Protein AF-A0A8T7ENE7-F1 (afdb_monomer_lite)

pLDDT: mean 75.66, std 19.99, range [40.12, 98.0]

Structure (mmCIF, N/CA/C/O backbone):
data_AF-A0A8T7ENE7-F1
#
_entry.id   AF-A0A8T7ENE7-F1
#
loop_
_atom_site.group_PDB
_atom_site.id
_atom_site.type_symbol
_atom_site.label_atom_id
_atom_site.label_alt_id
_atom_site.label_comp_id
_atom_site.label_asym_id
_atom_site.label_entity_id
_atom_site.label_seq_id
_atom_site.pdbx_PDB_ins_code
_atom_site.Cartn_x
_atom_site.Cartn_y
_atom_site.Cartn_z
_atom_site.occupancy
_atom_site.B_iso_or_equiv
_atom_site.auth_seq_id
_atom_site.auth_comp_id
_atom_site.auth_asym_id
_atom_site.auth_atom_id
_atom_site.pdbx_PDB_model_num
ATOM 1 N N . MET A 1 1 ? 15.906 22.218 -24.694 1.00 40.12 1 MET A N 1
ATOM 2 C CA . MET A 1 1 ? 15.586 20.952 -25.381 1.00 40.12 1 MET A CA 1
ATOM 3 C C . MET A 1 1 ? 15.341 19.924 -24.294 1.00 40.12 1 MET A C 1
ATOM 5 O O . MET A 1 1 ? 16.255 19.689 -23.520 1.00 40.12 1 MET A O 1
ATOM 9 N N . HIS A 1 2 ? 14.113 19.423 -24.153 1.00 49.19 2 HIS A N 1
ATOM 10 C CA . HIS A 1 2 ? 13.831 18.282 -23.280 1.00 49.19 2 HIS A CA 1
ATOM 11 C C . HIS A 1 2 ? 14.039 17.025 -24.126 1.00 49.19 2 HIS A C 1
ATOM 13 O O . HIS A 1 2 ? 13.285 16.803 -25.072 1.00 49.19 2 HIS A O 1
ATOM 19 N N . GLU A 1 3 ? 15.092 16.264 -23.839 1.00 55.19 3 GLU A N 1
ATOM 20 C CA . GLU A 1 3 ? 15.252 14.906 -24.365 1.00 55.19 3 GLU A CA 1
ATOM 21 C C . GLU A 1 3 ? 14.045 14.065 -23.911 1.00 55.19 3 GLU A C 1
ATOM 23 O O . GLU A 1 3 ? 13.644 14.166 -22.744 1.00 55.19 3 GLU A O 1
ATOM 28 N N . PRO A 1 4 ? 13.420 13.270 -24.795 1.00 59.03 4 PRO A N 1
ATOM 29 C CA . PRO A 1 4 ? 12.368 12.357 -24.381 1.00 59.03 4 PRO A CA 1
ATOM 30 C C . PRO A 1 4 ? 12.971 11.331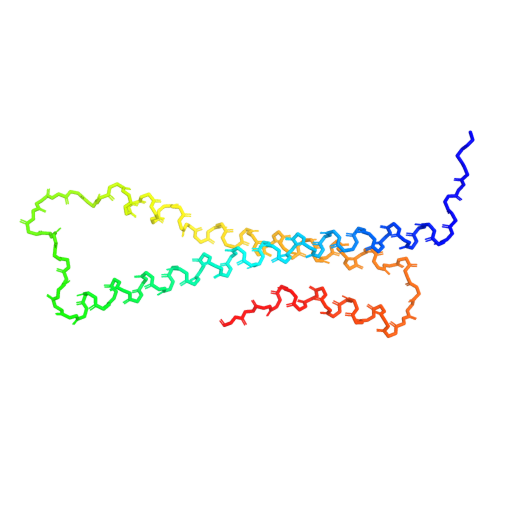 -23.417 1.00 59.03 4 PRO A C 1
ATOM 32 O O . PRO A 1 4 ? 13.877 10.595 -23.797 1.00 59.03 4 PRO A O 1
ATOM 35 N N . ALA A 1 5 ? 12.464 11.293 -22.178 1.00 61.97 5 ALA A N 1
ATOM 36 C CA . ALA A 1 5 ? 12.845 10.298 -21.175 1.00 61.97 5 ALA A CA 1
ATOM 37 C C . ALA A 1 5 ? 12.873 8.907 -21.822 1.00 61.97 5 ALA A C 1
ATOM 39 O O . ALA A 1 5 ? 11.873 8.484 -22.427 1.00 61.97 5 ALA A O 1
ATOM 40 N N . ASN A 1 6 ? 14.032 8.247 -21.757 1.00 75.25 6 ASN A N 1
ATOM 41 C CA . ASN A 1 6 ? 14.229 6.968 -22.425 1.00 75.25 6 ASN A CA 1
ATOM 42 C C . ASN A 1 6 ? 13.327 5.905 -21.760 1.00 75.25 6 ASN A C 1
ATOM 44 O O . ASN A 1 6 ? 12.804 6.109 -20.663 1.00 75.25 6 ASN A O 1
ATOM 48 N N . ALA A 1 7 ? 13.099 4.770 -22.424 1.00 74.81 7 ALA A N 1
ATOM 49 C CA . ALA A 1 7 ? 12.184 3.743 -21.914 1.00 74.81 7 ALA A CA 1
ATOM 50 C C . ALA A 1 7 ? 12.533 3.262 -20.488 1.00 74.81 7 ALA A C 1
ATOM 52 O O . ALA A 1 7 ? 11.626 2.992 -19.705 1.00 74.81 7 ALA A O 1
ATOM 53 N N . ASN A 1 8 ? 13.818 3.229 -20.120 1.00 83.56 8 ASN A N 1
ATOM 54 C CA . ASN A 1 8 ? 14.252 2.850 -18.776 1.00 83.56 8 ASN A CA 1
ATOM 55 C C . ASN A 1 8 ? 13.941 3.937 -17.743 1.00 83.56 8 ASN A C 1
ATOM 57 O O . ASN A 1 8 ? 13.548 3.601 -16.630 1.00 83.56 8 ASN A O 1
ATOM 61 N N . ASP A 1 9 ? 14.056 5.217 -18.104 1.00 88.88 9 ASP A N 1
ATOM 62 C CA . ASP A 1 9 ? 13.716 6.328 -17.206 1.00 88.88 9 ASP A CA 1
ATOM 63 C C . ASP A 1 9 ? 12.227 6.284 -16.840 1.00 88.88 9 ASP A C 1
ATOM 65 O O . ASP A 1 9 ? 11.864 6.437 -15.676 1.00 88.88 9 ASP A O 1
ATOM 69 N N . ARG A 1 10 ? 11.363 5.987 -17.821 1.00 89.25 10 ARG A N 1
ATOM 70 C CA . ARG A 1 10 ? 9.913 5.844 -17.605 1.00 89.25 10 ARG A CA 1
ATOM 71 C C . ARG A 1 10 ? 9.575 4.675 -16.685 1.00 89.25 10 ARG A C 1
ATOM 73 O O . ARG A 1 10 ? 8.722 4.816 -15.814 1.00 89.25 10 ARG A O 1
ATOM 80 N N . VAL A 1 11 ? 10.243 3.535 -16.868 1.00 92.94 11 VAL A N 1
ATOM 81 C CA . VAL A 1 11 ? 10.064 2.354 -16.009 1.00 92.94 11 VAL A CA 1
ATOM 82 C C . VAL A 1 11 ? 10.557 2.637 -14.590 1.00 92.94 11 VAL A C 1
ATOM 84 O O . VAL A 1 11 ? 9.869 2.303 -13.630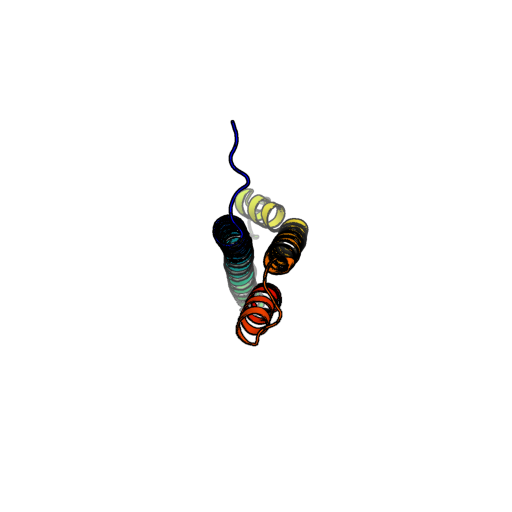 1.00 92.94 11 VAL A O 1
ATOM 87 N N . ALA A 1 12 ? 11.714 3.284 -14.440 1.00 94.31 12 ALA A N 1
ATOM 88 C CA . ALA A 1 12 ? 12.258 3.640 -13.133 1.00 94.31 12 ALA A CA 1
ATOM 89 C C . ALA A 1 12 ? 11.344 4.619 -12.380 1.00 94.31 12 ALA A C 1
ATOM 91 O O . ALA A 1 12 ? 11.085 4.437 -11.192 1.00 94.31 12 ALA A O 1
ATOM 92 N N . GLU A 1 13 ? 10.816 5.628 -13.072 1.00 95.19 13 GLU A N 1
ATOM 93 C CA . GLU A 1 13 ? 9.890 6.602 -12.496 1.00 95.19 13 GLU A CA 1
ATOM 94 C C . GLU A 1 13 ? 8.570 5.947 -12.059 1.00 95.19 13 GLU A C 1
ATOM 96 O O . GLU A 1 13 ? 8.090 6.197 -10.952 1.00 95.19 13 GLU A O 1
ATOM 101 N N . ALA A 1 14 ? 8.022 5.057 -12.890 1.00 95.19 14 ALA A N 1
ATOM 102 C CA . ALA A 1 14 ? 6.817 4.297 -12.573 1.00 95.19 14 ALA A CA 1
ATOM 103 C C . ALA A 1 14 ? 7.013 3.368 -11.367 1.00 95.19 14 ALA A C 1
ATOM 105 O O . ALA A 1 14 ? 6.190 3.361 -10.456 1.00 95.19 14 ALA A O 1
ATOM 106 N N . LEU A 1 15 ? 8.137 2.648 -11.297 1.00 96.25 15 LEU A N 1
ATOM 107 C CA . LEU A 1 15 ? 8.483 1.827 -10.131 1.00 96.25 15 LEU A CA 1
ATOM 108 C C . LEU A 1 15 ? 8.681 2.676 -8.866 1.00 96.25 15 LEU A C 1
ATOM 110 O O . LEU A 1 15 ? 8.308 2.250 -7.772 1.00 96.25 15 LEU A O 1
ATOM 114 N N . GLY A 1 16 ? 9.215 3.893 -9.008 1.00 97.06 16 GLY A N 1
ATOM 115 C CA . GLY A 1 16 ? 9.306 4.868 -7.923 1.00 97.06 16 GLY A CA 1
ATOM 116 C C . GLY A 1 16 ? 7.932 5.289 -7.395 1.00 97.06 16 GLY A C 1
ATOM 117 O O . GLY A 1 16 ? 7.704 5.261 -6.184 1.00 97.06 16 GLY A O 1
ATOM 118 N N . ARG A 1 17 ? 6.993 5.624 -8.290 1.00 97.56 17 ARG A N 1
ATOM 119 C CA . ARG A 1 17 ? 5.607 5.971 -7.923 1.00 97.56 17 ARG A CA 1
ATOM 120 C C . ARG A 1 17 ? 4.843 4.788 -7.335 1.00 97.56 17 ARG A C 1
ATOM 122 O O . ARG A 1 17 ? 4.162 4.955 -6.326 1.00 97.56 17 ARG A O 1
ATOM 129 N N . TYR A 1 18 ? 5.014 3.597 -7.905 1.00 98.00 18 TYR A N 1
ATOM 130 C CA . TYR A 1 18 ? 4.488 2.347 -7.361 1.00 98.00 18 TYR A CA 1
ATOM 131 C C . TYR A 1 18 ? 4.932 2.151 -5.905 1.00 98.00 18 TYR A C 1
ATOM 133 O O . TYR A 1 18 ? 4.095 1.992 -5.017 1.00 98.00 18 TYR A O 1
ATOM 141 N N . GLY A 1 19 ? 6.243 2.233 -5.643 1.00 95.81 19 GLY A N 1
ATOM 142 C CA . GLY A 1 19 ? 6.795 2.056 -4.300 1.00 95.81 19 GLY A CA 1
ATOM 143 C C . GLY A 1 19 ? 6.306 3.115 -3.312 1.00 95.81 19 GLY A C 1
ATOM 144 O O . GLY A 1 19 ? 5.982 2.791 -2.171 1.00 95.81 19 GLY A O 1
ATOM 145 N N . PHE A 1 20 ? 6.194 4.369 -3.756 1.00 97.31 20 PHE A N 1
ATOM 146 C CA . PHE A 1 20 ? 5.658 5.462 -2.946 1.00 97.31 20 PHE A CA 1
ATOM 147 C C . PHE A 1 20 ? 4.198 5.219 -2.536 1.00 97.31 20 PHE A C 1
ATOM 149 O O . PHE A 1 20 ? 3.873 5.274 -1.350 1.00 97.31 20 PHE A O 1
ATOM 156 N N . ASN A 1 21 ? 3.333 4.895 -3.500 1.00 96.06 21 ASN A N 1
ATOM 157 C CA . ASN A 1 21 ? 1.911 4.657 -3.255 1.00 96.06 21 ASN A CA 1
ATOM 158 C C . ASN A 1 21 ? 1.689 3.449 -2.334 1.00 96.06 21 ASN A C 1
ATOM 160 O O . ASN A 1 21 ? 0.894 3.529 -1.397 1.00 96.06 21 ASN A O 1
ATOM 164 N N . ILE A 1 22 ? 2.436 2.360 -2.546 1.00 95.44 22 ILE A N 1
ATOM 165 C CA . ILE A 1 22 ? 2.403 1.192 -1.660 1.00 95.44 22 ILE A CA 1
ATOM 166 C C . ILE A 1 22 ? 2.880 1.533 -0.249 1.00 95.44 22 ILE A C 1
ATOM 168 O O . ILE A 1 22 ? 2.243 1.127 0.720 1.00 95.44 22 ILE A O 1
ATOM 172 N N . GLY A 1 23 ? 3.972 2.289 -0.117 1.00 94.81 23 GLY A N 1
ATOM 173 C CA . GLY A 1 23 ? 4.505 2.680 1.186 1.00 94.81 23 GLY A CA 1
ATOM 174 C C . GLY A 1 23 ? 3.518 3.515 2.004 1.00 94.81 23 GLY A C 1
ATOM 175 O O . GLY A 1 23 ? 3.418 3.326 3.215 1.00 94.81 23 GLY A O 1
ATOM 176 N N . LEU A 1 24 ? 2.762 4.399 1.347 1.00 94.94 24 LEU A N 1
ATOM 177 C CA . LEU A 1 24 ? 1.694 5.168 1.988 1.00 94.94 24 LEU A 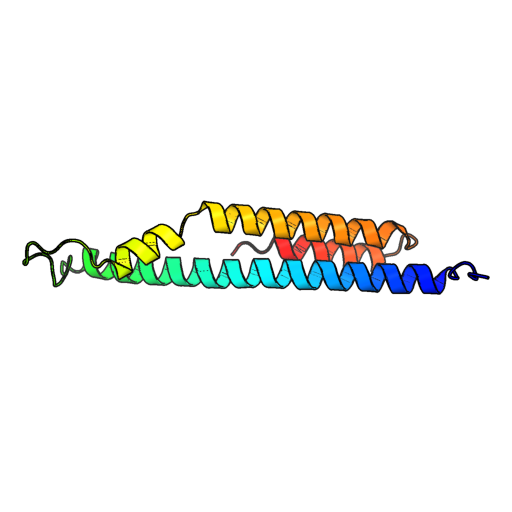CA 1
ATOM 178 C C . LEU A 1 24 ? 0.486 4.300 2.350 1.00 94.94 24 LEU A C 1
ATOM 180 O O . LEU A 1 24 ? -0.022 4.403 3.463 1.00 94.94 24 LEU A O 1
ATOM 184 N N . ALA A 1 25 ? 0.043 3.427 1.439 1.00 93.25 25 ALA A N 1
ATOM 185 C CA . ALA A 1 25 ? -1.062 2.510 1.711 1.00 93.25 25 ALA A CA 1
ATOM 186 C C . ALA A 1 25 ? -0.751 1.604 2.910 1.00 93.25 25 ALA A C 1
ATOM 188 O O . ALA A 1 25 ? -1.608 1.404 3.766 1.00 93.25 25 ALA A O 1
ATOM 189 N N . PHE A 1 26 ? 0.487 1.109 2.999 1.00 92.56 26 PHE A N 1
ATOM 190 C CA . PHE A 1 26 ? 0.948 0.291 4.115 1.00 92.56 26 PHE A CA 1
ATOM 191 C C . PHE A 1 26 ? 0.871 1.041 5.449 1.00 92.56 26 PHE A C 1
ATOM 193 O O . PHE A 1 26 ? 0.321 0.493 6.394 1.00 92.56 26 PHE A O 1
ATOM 200 N N . GLN A 1 27 ? 1.353 2.288 5.516 1.00 92.88 27 GLN A N 1
ATOM 201 C CA . GLN A 1 27 ? 1.289 3.105 6.738 1.00 92.88 27 GLN A CA 1
ATOM 202 C C . GLN A 1 27 ? -0.152 3.332 7.201 1.00 92.88 27 GLN A C 1
ATOM 204 O O . GLN A 1 27 ? -0.452 3.143 8.371 1.00 92.88 27 GLN A O 1
ATOM 209 N N . ILE A 1 28 ? -1.063 3.655 6.277 1.00 89.88 28 ILE A N 1
ATOM 210 C CA . ILE A 1 28 ? -2.480 3.855 6.612 1.00 89.88 28 ILE A CA 1
ATOM 211 C C . ILE A 1 28 ? -3.095 2.573 7.182 1.00 89.88 28 ILE A C 1
ATOM 213 O O . ILE A 1 28 ? -3.838 2.624 8.160 1.00 89.88 28 ILE A O 1
ATOM 217 N N . VAL A 1 29 ? -2.812 1.420 6.568 1.00 89.94 29 VAL A N 1
ATOM 218 C CA . VAL A 1 29 ? -3.311 0.132 7.065 1.00 89.94 29 VAL A CA 1
ATOM 219 C C . VAL A 1 29 ? -2.716 -0.193 8.437 1.00 89.94 29 VAL A C 1
ATOM 221 O O . VAL A 1 29 ? -3.459 -0.634 9.307 1.00 89.94 29 VAL A O 1
ATOM 224 N N . ASP A 1 30 ? -1.421 0.049 8.649 1.00 89.75 30 ASP A N 1
ATOM 225 C CA . ASP A 1 30 ? -0.734 -0.185 9.927 1.00 89.75 30 ASP A CA 1
ATOM 226 C C . ASP A 1 30 ? -1.316 0.690 11.053 1.00 89.75 30 ASP A C 1
ATOM 228 O O . ASP A 1 30 ? -1.734 0.164 12.081 1.00 89.75 30 ASP A O 1
ATOM 232 N N . ASP A 1 31 ? -1.505 1.991 10.804 1.00 86.81 31 ASP A N 1
ATOM 233 C CA . ASP A 1 31 ? -2.136 2.921 11.752 1.00 86.81 31 ASP A CA 1
ATOM 234 C C . ASP A 1 31 ? -3.572 2.488 12.110 1.00 86.81 31 ASP A C 1
ATOM 236 O O . ASP A 1 31 ? -4.001 2.575 13.262 1.00 86.81 31 ASP A O 1
ATOM 240 N N . ILE A 1 32 ? -4.343 1.998 11.131 1.00 85.88 32 ILE A N 1
ATOM 241 C CA . ILE A 1 32 ? -5.692 1.463 11.367 1.00 85.88 32 ILE A CA 1
ATOM 242 C C . ILE A 1 32 ? -5.641 0.203 12.239 1.00 85.88 32 ILE A C 1
ATOM 244 O O . ILE A 1 32 ? -6.489 0.034 13.121 1.00 85.88 32 ILE A O 1
ATOM 248 N N . LEU A 1 33 ? -4.687 -0.696 11.990 1.00 84.88 33 LEU A N 1
ATOM 249 C CA . LEU A 1 33 ? -4.518 -1.911 12.786 1.00 84.88 33 LEU A CA 1
ATOM 250 C C . LEU A 1 33 ? -4.162 -1.569 14.235 1.00 84.88 33 LEU A C 1
ATOM 252 O O . LEU A 1 33 ? -4.772 -2.128 15.145 1.00 84.88 33 LEU A O 1
ATOM 256 N N . ASP A 1 34 ? -3.271 -0.606 14.450 1.00 82.06 34 ASP A N 1
ATOM 257 C CA . ASP A 1 34 ? -2.896 -0.147 15.788 1.00 82.06 34 ASP A CA 1
ATOM 258 C C . ASP A 1 34 ? -4.087 0.483 16.528 1.00 82.06 34 ASP A C 1
ATOM 260 O O . ASP A 1 34 ? -4.387 0.114 17.667 1.00 82.06 34 ASP A O 1
ATOM 264 N N . LEU A 1 35 ? -4.849 1.358 15.860 1.00 79.69 35 LEU A N 1
ATOM 265 C CA . LEU A 1 35 ? -6.045 1.979 16.441 1.00 79.69 35 LEU A CA 1
ATOM 266 C C . LEU A 1 35 ? -7.120 0.947 16.812 1.00 79.69 35 LEU A C 1
ATOM 268 O O . LEU A 1 35 ? -7.698 1.003 17.900 1.00 79.69 35 LEU A O 1
ATOM 272 N N . THR A 1 36 ? -7.396 -0.007 15.922 1.00 79.38 36 THR A N 1
ATOM 273 C CA . THR A 1 36 ? -8.440 -1.023 16.143 1.00 79.38 36 THR A CA 1
ATOM 274 C C . THR A 1 36 ? -8.028 -2.082 17.170 1.00 79.38 36 THR A C 1
ATOM 276 O O . THR A 1 36 ? -8.877 -2.581 17.917 1.00 79.38 36 THR A O 1
ATOM 279 N N . ALA A 1 37 ? -6.735 -2.399 17.276 1.00 75.75 37 ALA A N 1
ATOM 280 C CA . ALA A 1 37 ? -6.202 -3.257 18.330 1.00 75.75 37 ALA A CA 1
ATOM 281 C C . ALA A 1 37 ? -6.348 -2.606 19.717 1.00 75.75 37 ALA A C 1
ATOM 283 O O . ALA A 1 37 ? -6.823 -3.256 20.658 1.00 75.75 37 ALA A O 1
ATOM 284 N N . ASP A 1 38 ? -6.026 -1.315 19.829 1.00 68.88 38 ASP A N 1
ATOM 285 C CA . ASP A 1 38 ? -6.203 -0.534 21.055 1.00 68.88 38 ASP A CA 1
ATOM 286 C C . ASP A 1 38 ? -7.682 -0.434 21.459 1.00 68.88 38 ASP A C 1
ATOM 288 O O . ASP A 1 38 ? -8.023 -0.613 22.634 1.00 68.88 38 ASP A O 1
ATOM 292 N N . GLU A 1 39 ? -8.589 -0.226 20.500 1.00 66.31 39 GLU A N 1
ATOM 293 C CA . GLU A 1 39 ? -10.038 -0.265 20.737 1.00 66.31 39 GLU A CA 1
ATOM 294 C C . GLU A 1 39 ? -10.497 -1.613 21.301 1.00 66.31 39 GLU A C 1
ATOM 296 O O . GLU A 1 39 ? -11.229 -1.660 22.297 1.00 66.31 39 GLU A O 1
ATOM 301 N N . ALA A 1 40 ? -10.051 -2.725 20.710 1.00 65.69 40 ALA A N 1
ATOM 302 C CA . ALA A 1 40 ? -10.409 -4.063 21.166 1.00 65.69 40 ALA A CA 1
ATOM 303 C C . ALA A 1 40 ? -9.869 -4.353 22.578 1.00 65.69 40 ALA A C 1
ATOM 305 O O . ALA A 1 40 ? -10.556 -4.975 23.400 1.00 65.69 40 ALA A O 1
ATOM 306 N N . GLN A 1 41 ? -8.659 -3.882 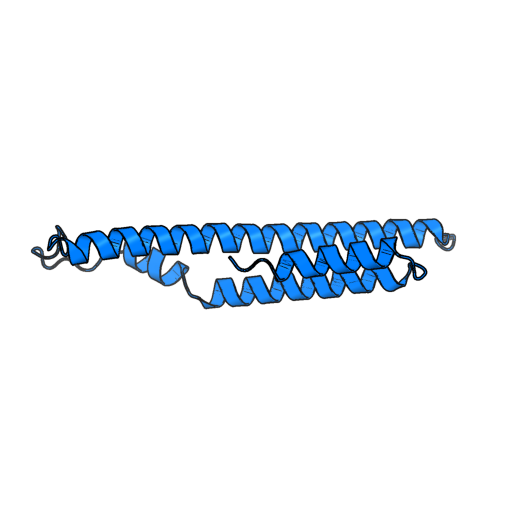22.892 1.00 61.69 41 GLN A N 1
ATOM 307 C CA . GLN A 1 41 ? -8.051 -4.012 24.216 1.00 61.69 41 GLN A CA 1
ATOM 308 C C . GLN A 1 41 ? -8.779 -3.161 25.269 1.00 61.69 41 GLN A C 1
ATOM 310 O O . GLN A 1 41 ? -9.054 -3.643 26.377 1.00 61.69 41 GLN A O 1
ATOM 315 N N . LEU A 1 42 ? -9.160 -1.928 24.925 1.00 61.16 42 LEU A N 1
ATOM 316 C CA . LEU A 1 42 ? -9.985 -1.067 25.774 1.00 61.16 42 LEU A CA 1
ATOM 317 C C . LEU A 1 42 ? -11.372 -1.680 26.006 1.00 61.16 42 LEU A C 1
ATOM 319 O O . LEU A 1 42 ? -11.824 -1.749 27.149 1.00 61.16 42 LEU A O 1
ATOM 323 N N . GLY A 1 43 ? -12.014 -2.204 24.958 1.00 59.00 43 GLY A N 1
ATOM 324 C CA . GLY A 1 43 ? -13.306 -2.886 25.041 1.00 59.00 43 GLY A CA 1
ATOM 325 C C . GLY A 1 43 ? -13.266 -4.147 25.911 1.00 59.00 43 GLY A C 1
ATOM 326 O O . GLY A 1 43 ? -14.174 -4.373 26.713 1.00 59.00 43 GLY A O 1
ATOM 327 N N . LYS A 1 44 ? -12.187 -4.942 25.830 1.00 60.03 44 LYS A N 1
ATOM 328 C CA . LYS A 1 44 ? -11.946 -6.082 26.736 1.00 60.03 44 LYS A CA 1
ATOM 329 C C . LYS A 1 44 ? -11.815 -5.642 28.190 1.00 60.03 44 LYS A C 1
ATOM 331 O O . LYS A 1 44 ? -12.409 -6.277 29.057 1.00 60.03 44 LYS A O 1
ATOM 336 N N . THR A 1 45 ? -11.061 -4.577 28.451 1.00 57.03 45 THR A N 1
ATOM 337 C CA . THR A 1 45 ? -10.824 -4.064 29.810 1.00 57.03 45 THR A CA 1
ATOM 338 C C . THR A 1 45 ? -12.117 -3.513 30.414 1.00 57.03 45 THR A C 1
ATOM 340 O O . THR A 1 45 ? -12.534 -3.957 31.481 1.00 57.03 45 THR A O 1
ATOM 343 N N . ALA A 1 46 ? -12.838 -2.666 29.672 1.00 55.47 46 ALA A N 1
ATOM 344 C CA . ALA A 1 46 ? -14.146 -2.157 30.080 1.00 55.47 46 ALA A CA 1
ATOM 345 C C . ALA A 1 46 ? -15.173 -3.290 30.285 1.00 55.47 46 ALA A C 1
ATOM 347 O O . ALA A 1 46 ? -15.930 -3.289 31.253 1.00 55.47 46 ALA A O 1
ATOM 348 N N . GLY A 1 47 ? -15.186 -4.298 29.405 1.00 50.78 47 GLY A N 1
ATOM 349 C CA . GLY A 1 47 ? -16.075 -5.458 29.514 1.00 50.78 47 GLY A CA 1
ATOM 350 C C . GLY A 1 47 ? -15.750 -6.391 30.688 1.00 50.78 47 GLY A C 1
ATOM 351 O O . GLY A 1 47 ? -16.665 -6.976 31.272 1.00 50.78 47 GLY A O 1
ATOM 352 N N . LEU A 1 48 ? -14.471 -6.528 31.055 1.00 54.44 48 LEU A N 1
ATOM 353 C CA . LEU A 1 48 ? -14.018 -7.264 32.242 1.00 54.44 48 LEU A CA 1
ATOM 354 C C . LEU A 1 48 ? -14.456 -6.562 33.531 1.00 54.44 48 LEU A C 1
ATOM 356 O O . LEU A 1 48 ? -14.984 -7.231 34.422 1.00 54.44 48 LEU A O 1
ATOM 360 N N . ASP A 1 49 ? -14.328 -5.237 33.595 1.00 50.88 49 ASP A N 1
ATOM 361 C CA . ASP A 1 49 ? -14.789 -4.440 34.736 1.00 50.88 49 ASP A CA 1
ATOM 362 C C . ASP A 1 49 ? -16.309 -4.569 34.932 1.00 50.88 49 ASP A C 1
ATOM 364 O O . ASP A 1 49 ? -16.784 -4.842 36.038 1.00 50.88 49 ASP A O 1
ATOM 368 N N . LEU A 1 50 ? -17.084 -4.504 33.841 1.00 44.81 50 LEU A N 1
ATOM 369 C CA . LEU A 1 50 ? -18.538 -4.705 33.876 1.00 44.81 50 LEU A CA 1
ATOM 370 C C . LEU A 1 50 ? -18.938 -6.133 34.298 1.00 44.81 50 LEU A C 1
ATOM 372 O O . LEU A 1 50 ? -19.897 -6.302 35.052 1.00 44.81 50 LEU A O 1
ATOM 376 N N . LYS A 1 51 ? -18.213 -7.172 33.852 1.00 48.69 51 LYS A N 1
ATOM 377 C CA . LYS A 1 51 ? -18.514 -8.581 34.183 1.00 48.69 51 LYS A CA 1
ATOM 378 C C . LYS A 1 51 ? -18.109 -8.991 35.597 1.00 48.69 51 LYS A C 1
ATOM 380 O O . LYS A 1 51 ? -18.748 -9.875 36.162 1.00 48.69 51 LYS A O 1
ATOM 385 N N . GLN A 1 52 ? -17.084 -8.377 36.186 1.00 51.19 52 GLN A N 1
ATOM 386 C CA . GLN A 1 52 ? -16.651 -8.685 37.555 1.00 51.19 52 GLN A CA 1
ATOM 387 C C . GLN A 1 52 ? -17.499 -8.000 38.641 1.00 51.19 52 GLN A C 1
ATOM 389 O O . GLN A 1 52 ? -17.111 -7.992 39.809 1.00 51.19 52 GLN A O 1
ATOM 394 N N . GLY A 1 53 ? -18.644 -7.394 38.295 1.00 41.66 53 GLY A N 1
ATOM 395 C CA . GLY A 1 53 ? -19.471 -6.656 39.257 1.00 41.66 53 GLY A CA 1
ATOM 396 C C . GLY A 1 53 ? -18.776 -5.412 39.825 1.00 41.66 53 GLY A C 1
ATOM 397 O O . GLY A 1 53 ? -19.343 -4.709 40.655 1.00 41.66 53 GLY A O 1
ATOM 398 N N . ARG A 1 54 ? -17.577 -5.092 39.328 1.00 47.16 54 ARG A N 1
ATOM 399 C CA . ARG A 1 54 ? -16.926 -3.788 39.441 1.00 47.16 54 ARG A CA 1
ATOM 400 C C . ARG A 1 54 ? -17.356 -2.937 38.255 1.00 47.16 54 ARG A C 1
ATOM 402 O O . ARG A 1 54 ? -16.544 -2.300 37.593 1.00 47.16 54 ARG A O 1
ATOM 409 N N . GLY A 1 55 ? -18.662 -2.943 37.991 1.00 44.03 55 GLY A N 1
ATOM 410 C CA . GLY A 1 55 ? -19.272 -1.970 37.113 1.00 44.03 55 GLY A CA 1
ATOM 411 C C . GLY A 1 55 ? -18.994 -0.610 37.718 1.00 44.03 55 GLY A C 1
ATOM 412 O O . GLY A 1 55 ? -19.590 -0.242 38.721 1.00 44.03 55 GLY A O 1
ATOM 413 N N . ILE A 1 56 ? -18.028 0.079 37.129 1.00 48.41 56 ILE A N 1
ATOM 414 C CA . ILE A 1 56 ? -17.685 1.450 37.431 1.00 48.41 56 ILE A CA 1
ATOM 415 C C . ILE A 1 56 ? -17.409 1.679 38.927 1.00 48.41 56 ILE A C 1
ATOM 417 O O . ILE A 1 56 ? -18.252 2.131 39.705 1.00 48.41 56 ILE A O 1
ATOM 421 N N . GLY A 1 57 ? -16.148 1.501 39.311 1.00 43.94 57 GLY A N 1
ATOM 422 C CA . GLY A 1 57 ? -15.593 2.159 40.492 1.00 43.94 57 GLY A CA 1
ATOM 423 C C . GLY A 1 57 ? -15.509 3.685 40.336 1.00 43.94 57 GLY A C 1
ATOM 424 O O . GLY A 1 57 ? -14.448 4.227 40.595 1.00 43.94 57 GLY A O 1
ATOM 425 N N . SER A 1 58 ? -16.578 4.349 39.863 1.00 46.38 58 SER A N 1
ATOM 426 C CA . SER A 1 58 ? -16.943 5.757 40.111 1.00 46.38 58 SER A CA 1
ATOM 427 C C . SER A 1 58 ? -18.262 6.150 39.394 1.00 46.38 58 SER A C 1
ATOM 429 O O . SER A 1 58 ? -18.258 6.966 38.481 1.00 46.38 58 SER A O 1
ATOM 431 N N . ILE A 1 59 ? -19.410 5.537 39.726 1.00 44.22 59 ILE A N 1
ATOM 432 C CA . ILE A 1 59 ? -20.740 6.159 39.470 1.00 44.22 59 ILE A CA 1
ATOM 433 C C . ILE A 1 59 ? -21.585 6.275 40.743 1.00 44.22 59 ILE A C 1
ATOM 435 O O . ILE A 1 59 ? -22.756 6.631 40.687 1.00 44.22 59 ILE A O 1
ATOM 439 N N . ASN A 1 60 ? -20.990 6.047 41.917 1.00 43.59 60 ASN A N 1
ATOM 440 C CA . ASN A 1 60 ? -21.603 6.483 43.178 1.00 43.59 60 ASN A CA 1
ATOM 441 C C . ASN A 1 60 ? -21.354 7.975 43.472 1.00 43.59 60 ASN A C 1
ATOM 443 O O . ASN A 1 60 ? -21.650 8.460 44.559 1.00 43.59 60 ASN A O 1
ATOM 447 N N . SER A 1 61 ? -20.854 8.728 42.499 1.00 43.12 61 SER A N 1
ATOM 448 C CA . SER A 1 61 ? -20.876 10.186 42.479 1.00 43.12 61 SER A CA 1
ATOM 449 C C . SER A 1 61 ? -21.616 10.598 41.210 1.00 43.12 61 SER A C 1
ATOM 451 O O . SER A 1 61 ? -21.329 10.079 40.138 1.00 43.12 61 SER A O 1
ATOM 453 N N . GLY A 1 62 ? -22.595 11.500 41.308 1.00 43.59 62 GLY A N 1
ATOM 454 C CA . GLY A 1 62 ? -23.338 12.059 40.170 1.00 43.59 62 GLY A CA 1
ATOM 455 C C . GLY A 1 62 ? -22.479 12.943 39.253 1.00 43.59 62 GLY A C 1
ATOM 456 O O . GLY A 1 62 ? -22.847 14.080 38.975 1.00 43.59 62 GLY A O 1
ATOM 457 N N . ALA A 1 63 ? -21.318 12.448 38.830 1.00 49.78 63 ALA A N 1
ATOM 458 C CA . ALA A 1 63 ? -20.377 13.116 37.954 1.00 49.78 63 ALA A CA 1
ATOM 459 C C . ALA A 1 63 ? -20.581 12.619 36.519 1.00 49.78 63 ALA A C 1
ATOM 461 O O . ALA A 1 63 ? -20.615 11.418 36.255 1.00 49.78 63 ALA A O 1
ATOM 462 N N . ALA A 1 64 ? -20.742 13.569 35.599 1.00 49.09 64 ALA A N 1
ATOM 463 C CA . ALA A 1 64 ? -20.785 13.315 34.167 1.00 49.09 64 ALA A CA 1
ATOM 464 C C . ALA A 1 64 ? -19.571 12.471 33.723 1.00 49.09 64 ALA A C 1
ATOM 466 O O . ALA A 1 64 ? -18.501 12.607 34.325 1.00 49.09 64 ALA A O 1
ATOM 467 N N . PRO A 1 65 ? -19.709 11.623 32.684 1.00 53.53 65 PRO A N 1
ATOM 468 C CA . PRO A 1 65 ? -18.578 10.881 32.136 1.00 53.53 65 PRO A CA 1
ATOM 469 C C . PRO A 1 65 ? -17.405 11.828 31.867 1.00 53.53 65 PRO A C 1
ATOM 471 O O . PRO A 1 65 ? -17.606 12.919 31.329 1.00 53.53 65 PRO A O 1
ATOM 474 N N . ASP A 1 66 ? -16.202 11.411 32.276 1.00 54.62 66 ASP A N 1
ATOM 475 C CA . ASP A 1 66 ? -14.979 12.197 32.119 1.00 54.62 66 ASP A CA 1
ATOM 476 C C . ASP A 1 66 ? -14.890 12.707 30.666 1.00 54.62 66 ASP A C 1
ATOM 478 O O . ASP A 1 66 ? -14.995 11.895 29.732 1.00 54.62 66 ASP A O 1
ATOM 482 N N . PRO A 1 67 ? -14.713 14.024 30.448 1.00 54.22 67 PRO A N 1
ATOM 483 C CA . PRO A 1 67 ? -14.526 14.606 29.126 1.00 54.22 67 PRO A CA 1
ATOM 484 C C . PRO A 1 67 ? -1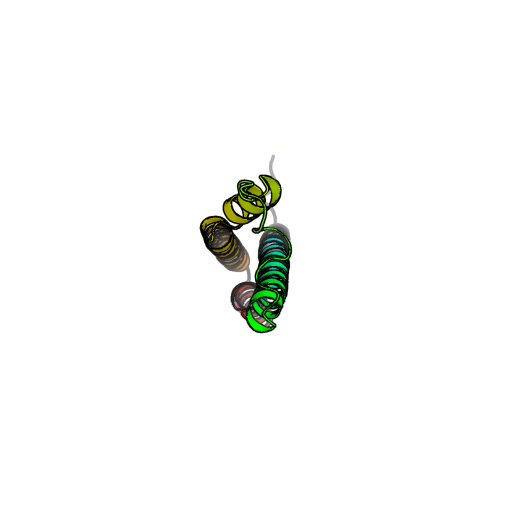3.506 13.848 28.274 1.00 54.22 67 PRO A C 1
ATOM 486 O O . PRO A 1 67 ? -13.707 13.720 27.074 1.00 54.22 67 PRO A O 1
ATOM 489 N N . VAL A 1 68 ? -12.456 13.280 28.874 1.00 52.44 68 VAL A N 1
ATOM 490 C CA . VAL A 1 68 ? -11.431 12.488 28.180 1.00 52.44 68 VAL A CA 1
ATOM 491 C C . VAL A 1 68 ? -12.007 11.191 27.604 1.00 52.44 68 VAL A C 1
ATOM 493 O O . VAL A 1 68 ? -11.655 10.801 26.491 1.00 52.44 68 VAL A O 1
ATOM 496 N N . THR A 1 69 ? -12.936 10.545 28.312 1.00 53.66 69 THR A N 1
ATOM 497 C CA . THR A 1 69 ? -13.602 9.313 27.853 1.00 53.66 69 THR A CA 1
ATOM 498 C C . THR A 1 69 ? -14.580 9.612 26.718 1.00 53.66 69 THR A C 1
ATOM 500 O O . THR A 1 69 ? -14.616 8.892 25.723 1.00 53.66 69 THR A O 1
ATOM 503 N N . LEU A 1 70 ? -15.323 10.719 26.821 1.00 54.31 70 LEU A N 1
ATOM 504 C CA . LEU A 1 70 ? -16.205 11.201 25.755 1.00 54.31 70 LEU A CA 1
ATOM 505 C C . LEU A 1 70 ? -15.431 11.678 24.521 1.00 54.31 70 LEU A C 1
ATOM 507 O O . LEU A 1 70 ? -15.874 11.438 23.401 1.00 54.31 70 LEU A O 1
ATOM 511 N N . ILE A 1 71 ? -14.284 12.337 24.709 1.00 55.16 71 ILE A N 1
ATOM 512 C CA . ILE A 1 71 ? -13.409 12.786 23.620 1.00 55.16 71 ILE A CA 1
ATOM 513 C C . ILE A 1 71 ? -12.770 11.586 22.924 1.00 55.16 71 ILE A C 1
ATOM 515 O O . ILE A 1 71 ? -12.778 11.557 21.698 1.00 55.16 71 ILE A O 1
ATOM 519 N N . LYS A 1 72 ? -12.304 10.568 23.662 1.00 51.91 72 LYS A N 1
ATOM 520 C CA . LYS A 1 72 ? -11.843 9.311 23.053 1.00 51.91 72 LYS A CA 1
ATOM 521 C C . LYS A 1 72 ? -12.968 8.644 22.267 1.00 51.91 72 LYS A C 1
ATOM 523 O O . LYS A 1 72 ? -12.800 8.423 21.081 1.00 51.91 72 LYS A O 1
ATOM 528 N N . ALA A 1 73 ? -14.146 8.440 22.853 1.00 50.22 73 ALA A N 1
ATOM 529 C CA . ALA A 1 73 ? -15.277 7.836 22.141 1.00 50.22 73 ALA A CA 1
ATOM 530 C C . ALA A 1 73 ? -15.714 8.620 20.881 1.00 50.22 73 ALA A C 1
ATOM 532 O O . ALA A 1 73 ? -16.121 8.010 19.900 1.00 50.22 73 ALA A O 1
ATOM 533 N N . LYS A 1 74 ? -15.600 9.958 20.878 1.00 45.31 74 LYS A N 1
ATOM 534 C CA . LYS A 1 74 ? -15.856 10.805 19.695 1.00 45.31 74 LYS A CA 1
ATOM 535 C C . LYS A 1 74 ? -14.712 10.825 18.675 1.00 45.31 74 LYS A C 1
ATOM 537 O O . LYS A 1 74 ? -14.975 11.111 17.512 1.00 45.31 74 LYS A O 1
ATOM 542 N N . ALA A 1 75 ? -13.469 10.591 19.092 1.00 51.75 75 ALA A N 1
ATOM 543 C CA . ALA A 1 75 ? -12.321 10.462 18.192 1.00 51.75 75 ALA A CA 1
ATOM 544 C C . ALA A 1 75 ? -12.300 9.090 17.489 1.00 51.75 75 ALA A C 1
ATOM 546 O O . ALA A 1 75 ? -11.840 8.994 16.358 1.00 51.75 75 ALA A O 1
ATOM 547 N N . LEU A 1 76 ? -12.878 8.067 18.125 1.00 52.75 76 LEU A N 1
ATOM 548 C CA . LEU A 1 76 ? -12.995 6.679 17.652 1.00 52.75 76 LEU A CA 1
ATOM 549 C C . LEU A 1 76 ? -14.187 6.458 16.695 1.00 52.75 76 LEU A C 1
ATOM 551 O O . LEU A 1 76 ? -14.777 5.381 16.638 1.00 52.75 76 LEU A O 1
ATOM 555 N N . ASN A 1 77 ? -14.610 7.487 15.956 1.00 53.03 77 ASN A N 1
ATOM 556 C CA . ASN A 1 77 ? -15.714 7.331 15.012 1.00 53.03 77 ASN A CA 1
ATOM 557 C C . ASN A 1 77 ? -15.292 6.392 13.879 1.00 53.03 77 ASN A C 1
ATOM 559 O O . ASN A 1 77 ? -14.400 6.723 13.106 1.00 53.03 77 ASN A O 1
ATOM 563 N N . SER A 1 78 ? -16.024 5.292 13.702 1.00 53.72 78 SER A N 1
ATOM 564 C CA . SER A 1 78 ? -15.873 4.292 12.631 1.00 53.72 78 SER A CA 1
ATOM 565 C C . SER A 1 78 ? -15.813 4.870 11.201 1.00 53.72 78 SER A C 1
ATOM 567 O O . SER A 1 78 ? -15.434 4.166 10.266 1.00 53.72 78 SER A O 1
ATOM 569 N N . ASN A 1 79 ? -16.151 6.153 11.027 1.00 60.09 79 ASN A N 1
ATOM 570 C CA . ASN A 1 79 ? -15.940 6.912 9.797 1.00 60.09 79 ASN A CA 1
ATOM 571 C C . ASN A 1 79 ? -14.450 7.041 9.429 1.00 60.09 79 ASN A C 1
ATOM 573 O O . ASN A 1 79 ? -14.126 6.890 8.259 1.00 60.09 79 ASN A O 1
ATOM 577 N N . SER A 1 80 ? -13.539 7.246 10.391 1.00 72.62 80 SER A N 1
ATOM 578 C CA . SER A 1 80 ? -12.106 7.439 10.104 1.00 72.62 80 SER A CA 1
ATOM 579 C C . SER A 1 80 ? -11.426 6.159 9.612 1.00 72.62 80 SER A C 1
ATOM 581 O O . SER A 1 80 ? -10.632 6.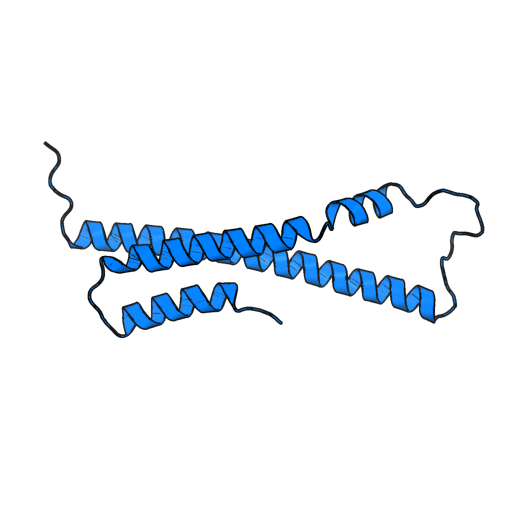203 8.677 1.00 72.62 80 SER A O 1
ATOM 583 N N . VAL A 1 81 ? -11.782 5.003 10.183 1.00 80.81 81 VAL A N 1
ATOM 584 C CA . VAL A 1 81 ? -11.255 3.694 9.764 1.00 80.81 81 VAL A CA 1
ATOM 585 C C . VAL A 1 81 ? -11.742 3.331 8.362 1.00 80.81 81 VAL A C 1
ATOM 587 O O . VAL A 1 81 ? -10.950 2.907 7.523 1.00 80.81 81 VAL A O 1
ATOM 590 N N . ALA A 1 82 ? -13.035 3.515 8.080 1.00 83.56 82 ALA A N 1
ATOM 591 C CA . ALA A 1 82 ? -13.587 3.252 6.753 1.00 83.56 82 ALA A CA 1
ATOM 592 C C . ALA A 1 82 ? -12.993 4.193 5.688 1.00 83.56 82 ALA A C 1
ATOM 594 O O . ALA A 1 82 ? -12.640 3.741 4.597 1.00 83.56 82 ALA A O 1
ATOM 595 N N . GLU A 1 83 ? -12.836 5.480 6.013 1.00 85.81 83 GLU A N 1
ATOM 596 C CA . GLU A 1 83 ? -12.176 6.466 5.151 1.00 85.81 83 GLU A CA 1
ATOM 597 C C . GLU A 1 83 ? -10.707 6.102 4.900 1.00 85.81 83 GLU A C 1
ATOM 599 O O . GLU A 1 83 ? -10.266 6.115 3.751 1.00 85.81 83 GLU A O 1
ATOM 604 N N . GLY A 1 84 ? -9.968 5.697 5.935 1.00 87.75 84 GLY A N 1
ATOM 605 C CA . GLY A 1 84 ? -8.581 5.256 5.806 1.00 87.75 84 GLY A CA 1
ATOM 606 C C . GLY A 1 84 ? -8.440 3.994 4.947 1.00 87.75 84 GLY A C 1
ATOM 607 O O . GLY A 1 84 ? -7.622 3.965 4.027 1.00 87.75 84 GLY A O 1
ATOM 608 N N . LYS A 1 85 ? -9.300 2.982 5.143 1.00 89.00 85 LYS A N 1
ATOM 609 C CA . LYS A 1 85 ? -9.324 1.784 4.279 1.00 89.00 85 LYS A CA 1
ATOM 610 C C . LYS A 1 85 ? -9.620 2.145 2.817 1.00 89.00 85 LYS A C 1
ATOM 612 O O . LYS A 1 85 ? -8.998 1.592 1.909 1.00 89.00 85 LYS A O 1
ATOM 617 N N . LEU A 1 86 ? -10.536 3.087 2.570 1.00 91.12 86 LEU A N 1
ATOM 618 C CA . LEU A 1 86 ? -10.823 3.570 1.217 1.00 91.12 86 LEU A CA 1
ATOM 619 C C . LEU A 1 86 ? -9.610 4.284 0.601 1.00 91.12 86 LEU A C 1
ATOM 621 O O . LEU A 1 86 ? -9.269 4.010 -0.548 1.00 91.12 86 LEU A O 1
ATOM 625 N N . GLN A 1 87 ? -8.933 5.152 1.357 1.00 91.81 87 GLN A N 1
ATOM 626 C CA . GLN A 1 87 ? -7.723 5.842 0.898 1.00 91.81 87 GLN A CA 1
ATOM 627 C C . GLN A 1 87 ? -6.591 4.864 0.567 1.00 91.81 87 GLN A C 1
ATOM 629 O O . GLN A 1 87 ? -5.980 4.981 -0.497 1.00 91.81 87 GLN A O 1
ATOM 634 N N . ALA A 1 88 ? -6.351 3.865 1.421 1.00 92.62 88 ALA A N 1
ATOM 635 C CA . ALA A 1 88 ? -5.367 2.818 1.159 1.00 92.62 88 ALA A CA 1
ATOM 636 C C . ALA A 1 88 ? -5.686 2.067 -0.143 1.00 92.62 88 ALA A C 1
ATOM 638 O O . ALA A 1 88 ? -4.805 1.877 -0.980 1.00 92.62 88 ALA A O 1
ATOM 639 N N . LYS A 1 89 ? -6.959 1.721 -0.374 1.00 94.00 89 LYS A N 1
ATOM 640 C CA . LYS A 1 89 ? -7.390 1.079 -1.622 1.00 94.00 89 LYS A CA 1
ATOM 641 C C . LYS A 1 89 ? -7.135 1.949 -2.854 1.00 94.00 89 LYS A C 1
ATOM 643 O O . LYS A 1 89 ? -6.609 1.447 -3.840 1.00 94.00 89 LYS A O 1
ATOM 648 N N . MET A 1 90 ? -7.440 3.244 -2.786 1.00 95.31 90 MET A N 1
ATOM 649 C CA . MET A 1 90 ? -7.170 4.175 -3.890 1.00 95.31 90 MET A CA 1
ATOM 650 C C . MET A 1 90 ? -5.671 4.280 -4.209 1.00 95.31 90 MET A C 1
ATOM 652 O O . MET A 1 90 ? -5.293 4.357 -5.377 1.00 95.31 90 MET A O 1
ATOM 656 N N . LEU A 1 91 ? -4.810 4.259 -3.187 1.00 95.69 91 LEU A N 1
ATOM 657 C CA . LEU A 1 91 ? -3.357 4.249 -3.365 1.00 95.69 91 LEU A CA 1
ATOM 658 C C . LEU A 1 91 ? -2.868 2.949 -4.013 1.00 95.69 91 LEU A C 1
ATOM 660 O O . LEU A 1 91 ? -2.019 3.007 -4.898 1.00 95.69 91 LEU A O 1
ATOM 664 N N . ILE A 1 92 ? -3.426 1.797 -3.631 1.00 95.88 92 ILE A N 1
ATOM 665 C CA . ILE A 1 92 ? -3.117 0.508 -4.264 1.00 95.88 92 ILE A CA 1
ATOM 666 C C . ILE A 1 92 ? -3.561 0.477 -5.727 1.00 95.88 92 ILE A C 1
ATOM 668 O O . ILE A 1 92 ? -2.778 0.071 -6.582 1.00 95.88 92 ILE A O 1
ATOM 672 N N . ASP A 1 93 ? -4.771 0.944 -6.036 1.00 96.00 93 ASP A N 1
ATOM 673 C CA . ASP A 1 93 ? -5.259 1.004 -7.419 1.00 96.00 93 ASP A CA 1
ATOM 674 C C . ASP A 1 93 ? -4.358 1.910 -8.278 1.00 96.00 93 ASP A C 1
ATOM 676 O O . ASP A 1 93 ? -3.988 1.547 -9.396 1.00 96.00 93 ASP A O 1
ATOM 680 N N . SER A 1 94 ? -3.926 3.049 -7.723 1.00 96.25 94 SER A N 1
ATOM 681 C CA . SER A 1 94 ? -2.950 3.942 -8.358 1.00 96.25 94 SER A CA 1
ATOM 682 C C . SER A 1 94 ? -1.594 3.256 -8.561 1.00 96.25 94 SER A C 1
ATOM 684 O O . SER A 1 94 ? -1.047 3.291 -9.659 1.00 96.25 94 SER A O 1
ATOM 686 N N . ALA A 1 95 ? -1.068 2.567 -7.541 1.00 96.19 95 ALA A N 1
ATOM 687 C CA . ALA A 1 95 ? 0.184 1.817 -7.634 1.00 96.19 95 ALA A CA 1
ATOM 688 C C . ALA A 1 95 ? 0.136 0.758 -8.743 1.00 96.19 95 ALA A C 1
ATOM 690 O O . ALA A 1 95 ? 1.056 0.677 -9.550 1.00 96.19 95 ALA A O 1
ATOM 691 N N . ILE A 1 96 ? -0.941 -0.027 -8.814 1.00 96.31 96 ILE A N 1
ATOM 692 C CA . ILE A 1 96 ? -1.114 -1.051 -9.850 1.00 96.31 96 ILE A CA 1
ATOM 693 C C . ILE A 1 96 ? -1.126 -0.410 -11.244 1.00 96.31 96 ILE A C 1
ATOM 695 O O . ILE A 1 96 ? -0.475 -0.937 -12.141 1.00 96.31 96 ILE A O 1
ATOM 699 N N . GLY A 1 97 ? -1.786 0.740 -11.413 1.00 96.06 97 GLY A N 1
ATOM 700 C CA . GLY A 1 97 ? -1.793 1.476 -12.681 1.00 96.06 97 GLY A CA 1
ATOM 701 C C . GLY A 1 97 ? -0.407 1.959 -13.127 1.00 96.06 97 GLY A C 1
ATOM 702 O O . GLY A 1 97 ? -0.113 1.974 -14.319 1.00 96.06 97 GLY A O 1
ATOM 703 N N . GLU A 1 98 ? 0.498 2.283 -12.197 1.00 96.25 98 GLU A N 1
ATOM 704 C CA . GLU A 1 98 ? 1.889 2.620 -12.549 1.00 96.25 98 GLU A CA 1
ATOM 705 C C . GLU A 1 98 ? 2.625 1.438 -13.202 1.00 96.25 98 GLU A C 1
ATOM 707 O O . GLU A 1 98 ? 3.537 1.638 -14.005 1.00 96.25 98 GLU A O 1
ATOM 712 N N . LEU A 1 99 ? 2.218 0.197 -12.913 1.00 95.12 99 LEU A N 1
ATOM 713 C CA . LEU A 1 99 ? 2.845 -0.994 -13.485 1.00 95.12 99 LEU A CA 1
ATOM 714 C C . LEU A 1 99 ? 2.450 -1.256 -14.946 1.00 95.12 99 LEU A C 1
ATOM 716 O O . LEU A 1 99 ? 3.048 -2.127 -15.580 1.00 95.12 99 LEU A O 1
ATOM 720 N N . ASP A 1 100 ? 1.502 -0.505 -15.512 1.00 94.69 100 ASP A N 1
ATOM 721 C CA . ASP A 1 100 ? 1.063 -0.665 -16.905 1.00 94.69 100 ASP A CA 1
ATOM 722 C C . ASP A 1 100 ? 2.181 -0.384 -17.918 1.00 94.69 100 ASP A C 1
ATOM 724 O O . ASP A 1 100 ? 2.147 -0.887 -19.042 1.00 94.69 100 ASP A O 1
ATOM 728 N N . VAL A 1 101 ? 3.209 0.378 -17.523 1.00 92.94 101 VAL A N 1
ATOM 729 C CA . VAL A 1 101 ? 4.393 0.616 -18.362 1.00 92.94 101 VAL A CA 1
ATOM 730 C C . VAL A 1 101 ? 5.294 -0.620 -18.484 1.00 92.94 101 VAL A C 1
ATOM 732 O O . VAL A 1 101 ? 6.122 -0.689 -19.394 1.00 92.94 101 VAL A O 1
ATOM 735 N N . LEU A 1 102 ? 5.165 -1.595 -17.576 1.00 91.75 102 LEU A N 1
ATOM 736 C CA . LEU A 1 102 ? 5.948 -2.825 -17.600 1.00 91.75 102 LEU A CA 1
ATOM 737 C C . LEU A 1 102 ? 5.304 -3.854 -18.532 1.00 91.75 102 LEU A C 1
ATOM 739 O O . LEU A 1 102 ? 4.096 -4.105 -18.483 1.00 91.75 102 LEU A O 1
ATOM 743 N N . SER A 1 103 ? 6.149 -4.524 -19.315 1.00 92.44 103 SER A N 1
ATOM 744 C CA . SER A 1 103 ? 5.763 -5.732 -20.043 1.00 92.44 103 SER A CA 1
ATOM 745 C C . SER A 1 103 ? 5.284 -6.818 -19.082 1.00 92.44 103 SER A C 1
ATOM 747 O O . SER A 1 103 ? 5.816 -6.972 -17.976 1.00 92.44 103 SER A O 1
ATOM 749 N N . ASP A 1 104 ? 4.315 -7.609 -19.534 1.00 93.94 104 ASP A N 1
ATOM 750 C CA . ASP A 1 104 ? 3.788 -8.717 -18.748 1.00 93.94 104 ASP A CA 1
ATOM 751 C C . ASP A 1 104 ? 4.893 -9.723 -18.428 1.00 93.94 104 ASP A C 1
ATOM 753 O O . ASP A 1 104 ? 5.663 -10.163 -19.288 1.00 93.94 104 ASP A O 1
ATOM 757 N N . SER A 1 105 ? 5.012 -10.029 -17.142 1.00 95.56 105 SER A N 1
ATOM 758 C CA . SER A 1 105 ? 6.041 -10.899 -16.600 1.00 95.56 105 SER A CA 1
ATOM 759 C C . SER A 1 105 ? 5.603 -11.410 -15.231 1.00 95.56 105 SER A C 1
ATOM 761 O O . SER A 1 105 ? 4.894 -10.691 -14.525 1.00 95.56 105 SER A O 1
ATOM 763 N N . PRO A 1 106 ? 6.109 -12.576 -14.791 1.00 96.62 106 PRO A N 1
ATOM 764 C CA . PRO A 1 106 ? 5.850 -13.062 -13.437 1.00 96.62 106 PRO A CA 1
ATOM 765 C C . PRO A 1 106 ? 6.219 -12.034 -12.359 1.00 96.62 106 PRO A C 1
ATOM 767 O O . PRO A 1 106 ? 5.549 -11.928 -11.344 1.00 96.62 106 PRO A O 1
ATOM 770 N N . ALA A 1 107 ? 7.254 -11.218 -12.590 1.00 94.50 107 ALA A N 1
ATOM 771 C CA . ALA A 1 107 ? 7.640 -10.161 -11.660 1.00 94.50 107 ALA A CA 1
ATOM 772 C C . ALA A 1 107 ? 6.566 -9.066 -11.526 1.00 94.50 107 ALA A C 1
ATOM 774 O O . ALA A 1 107 ? 6.299 -8.612 -10.418 1.00 94.50 107 ALA A O 1
ATOM 775 N N . LYS A 1 108 ? 5.936 -8.650 -12.634 1.00 95.56 108 LYS A N 1
ATOM 776 C CA . LYS A 1 108 ? 4.817 -7.695 -12.610 1.00 95.56 108 LYS A CA 1
ATOM 777 C C . LYS A 1 108 ? 3.629 -8.275 -11.841 1.00 95.56 108 LYS A C 1
ATOM 779 O O . LYS A 1 108 ? 3.043 -7.567 -11.026 1.00 95.56 108 LYS A O 1
ATOM 784 N N . ASP A 1 109 ? 3.328 -9.554 -12.047 1.00 96.75 109 ASP A N 1
ATOM 785 C CA . ASP A 1 109 ? 2.237 -10.240 -11.346 1.00 96.75 109 ASP A CA 1
ATOM 786 C C . ASP A 1 109 ? 2.472 -10.280 -9.828 1.00 96.75 109 ASP A C 1
ATOM 788 O O . ASP A 1 109 ? 1.561 -9.979 -9.057 1.00 96.75 109 ASP A O 1
ATOM 792 N N . GLU A 1 110 ? 3.704 -10.558 -9.390 1.00 97.06 110 GLU A N 1
ATOM 793 C CA . GLU A 1 110 ? 4.084 -10.538 -7.969 1.00 97.06 110 GLU A CA 1
ATOM 794 C C . GLU A 1 110 ? 3.980 -9.136 -7.347 1.00 97.06 110 GLU A C 1
ATOM 796 O O . GLU A 1 110 ? 3.532 -8.990 -6.210 1.00 97.06 110 GLU A O 1
ATOM 801 N N . LEU A 1 111 ? 4.335 -8.079 -8.088 1.00 96.38 111 LEU A N 1
ATOM 802 C CA . LEU A 1 111 ? 4.141 -6.699 -7.624 1.00 96.38 111 LEU A CA 1
ATOM 803 C C . LEU A 1 111 ? 2.647 -6.377 -7.453 1.00 96.38 111 LEU A C 1
ATOM 805 O O . LEU A 1 111 ? 2.231 -5.839 -6.427 1.00 96.38 111 LEU A O 1
ATOM 809 N N . VAL A 1 112 ? 1.808 -6.771 -8.411 1.00 96.25 112 VAL A N 1
ATOM 810 C CA . VAL A 1 112 ? 0.351 -6.611 -8.289 1.00 96.25 112 VAL A CA 1
ATOM 811 C C . VAL A 1 112 ? -0.193 -7.401 -7.095 1.00 96.25 112 VAL A C 1
ATOM 813 O O . VAL A 1 112 ? -1.024 -6.880 -6.347 1.00 96.25 112 VAL A O 1
ATOM 816 N N . ALA A 1 113 ? 0.273 -8.634 -6.887 1.00 95.44 113 ALA A N 1
ATOM 817 C CA . ALA A 1 113 ? -0.133 -9.465 -5.758 1.00 95.44 113 ALA A CA 1
ATOM 818 C C . ALA A 1 113 ? 0.252 -8.829 -4.413 1.00 95.44 113 ALA A C 1
ATOM 820 O O . ALA A 1 113 ? -0.585 -8.748 -3.511 1.00 95.44 113 ALA A O 1
ATOM 821 N N . LEU A 1 114 ? 1.473 -8.297 -4.298 1.00 94.31 114 LEU A N 1
ATOM 822 C CA . LEU A 1 114 ? 1.934 -7.575 -3.112 1.00 94.31 114 LEU A CA 1
ATOM 823 C C . LEU A 1 114 ? 1.055 -6.354 -2.810 1.00 94.31 114 LEU A C 1
ATOM 825 O O . LEU A 1 114 ? 0.661 -6.150 -1.663 1.00 94.31 114 LEU A O 1
ATOM 829 N N . ALA A 1 115 ? 0.723 -5.561 -3.831 1.00 94.19 115 ALA A N 1
ATOM 830 C CA . ALA A 1 115 ? -0.126 -4.383 -3.678 1.00 94.19 115 ALA A CA 1
ATOM 831 C C . ALA A 1 115 ? -1.512 -4.753 -3.119 1.00 94.19 115 ALA A C 1
ATOM 833 O O . ALA A 1 115 ? -2.006 -4.123 -2.184 1.00 94.19 115 ALA A O 1
ATOM 834 N N . ARG A 1 116 ? -2.123 -5.819 -3.650 1.00 93.31 116 ARG A N 1
ATOM 835 C CA . ARG A 1 116 ? -3.436 -6.314 -3.198 1.00 93.31 116 ARG A CA 1
ATOM 836 C C . ARG A 1 116 ? -3.393 -6.858 -1.774 1.00 93.31 116 ARG A C 1
ATOM 838 O O . ARG A 1 116 ? -4.286 -6.561 -0.985 1.00 93.31 116 ARG A O 1
ATOM 845 N N . TYR A 1 117 ? -2.327 -7.572 -1.420 1.00 91.94 117 TYR A N 1
ATOM 846 C CA . TYR A 1 117 ? -2.159 -8.141 -0.085 1.00 91.94 117 TYR A CA 1
ATOM 847 C C . TYR A 1 117 ? -2.196 -7.084 1.033 1.00 91.94 117 TYR A C 1
ATOM 849 O O . TYR A 1 117 ? -2.689 -7.356 2.125 1.00 91.94 117 TYR A O 1
ATOM 857 N N . ILE A 1 118 ? -1.724 -5.860 0.771 1.00 88.50 118 ILE A N 1
ATOM 858 C CA . ILE A 1 118 ? -1.691 -4.783 1.775 1.00 88.50 118 ILE A CA 1
ATOM 859 C C . ILE A 1 118 ? -3.090 -4.404 2.261 1.00 88.50 118 ILE A C 1
ATOM 861 O O . ILE A 1 118 ? -3.275 -4.184 3.453 1.00 88.50 118 ILE A O 1
ATOM 865 N N . VAL A 1 119 ? -4.076 -4.349 1.365 1.00 84.31 119 VAL A N 1
ATOM 866 C CA . VAL A 1 119 ? -5.457 -3.968 1.714 1.00 84.31 119 VAL A CA 1
ATOM 867 C C . VAL A 1 119 ? -6.317 -5.154 2.139 1.00 84.31 119 VAL A C 1
ATOM 869 O O . VAL A 1 119 ? -7.340 -4.959 2.789 1.00 84.31 119 VAL A O 1
ATOM 872 N N . GLU A 1 120 ? -5.906 -6.375 1.794 1.00 83.50 120 GLU A N 1
ATOM 873 C CA . GLU A 1 120 ? -6.572 -7.620 2.195 1.00 83.50 120 GLU A CA 1
ATOM 874 C C . GLU A 1 120 ? -6.120 -8.135 3.571 1.00 83.50 120 GLU A C 1
ATOM 876 O O . GLU A 1 120 ? -6.660 -9.134 4.047 1.00 83.50 120 GLU A O 1
ATOM 881 N N . ARG A 1 121 ? -5.168 -7.461 4.239 1.00 72.31 121 ARG A N 1
ATOM 882 C CA . ARG A 1 121 ? -4.810 -7.726 5.644 1.00 72.31 121 ARG A CA 1
ATOM 883 C C . ARG A 1 121 ? -5.982 -7.374 6.578 1.00 72.31 121 ARG A C 1
ATOM 885 O O . ARG A 1 121 ? -5.966 -6.347 7.245 1.00 72.31 121 ARG A O 1
ATOM 892 N N . ASP A 1 122 ? -6.982 -8.245 6.650 1.00 57.56 122 ASP A N 1
ATOM 893 C CA . ASP A 1 122 ? -7.890 -8.357 7.795 1.00 57.56 122 ASP A CA 1
ATOM 894 C C . ASP A 1 122 ? -7.373 -9.491 8.710 1.00 57.56 122 ASP A C 1
ATOM 896 O O . ASP A 1 122 ? -7.011 -10.573 8.235 1.00 57.56 122 ASP A O 1
ATOM 900 N N . HIS A 1 123 ? -7.298 -9.225 10.020 1.00 49.31 123 HIS A N 1
ATOM 901 C CA . HIS A 1 123 ? -7.025 -10.212 11.075 1.00 49.31 123 HIS A CA 1
ATOM 902 C C . HIS A 1 123 ? -8.325 -10.647 11.755 1.00 49.31 123 HIS A C 1
ATOM 904 O O . HIS A 1 123 ? -9.144 -9.756 12.077 1.00 49.31 123 HIS A O 1
#

Radius of gyration: 22.73 Å; chains: 1; bounding box: 39×34×69 Å

Foldseek 3Di:
DDDPQDLVSLLVVLVVLLVVLLVLLLVLLVVLVVLVVVVVVVVVVQVVCVVVVVNDPPPVDVDDPDVVVVVVVVVPPPVSSVVSLVSSVVSLVSSLVSLPSPDDDVVNVVSNVSSVVSSVPDD

Sequence (123 aa):
MHEPANANDRVAEALGRYGFNIGLAFQIVDDILDLTADEAQLGKTAGLDLKQGRGIGSINSGAAPDPVTLIKAKALNSNSVAEGKLQAKMLIDSAIGELDVLSDSPAKDELVALARYIVERDH

Secondary structure (DSSP, 8-state):
------HHHHHHHHHHHHHHHHHHHHHHHHHHHHHHHHHHHHHHHHHHHHHTT---TT-SS-PPPPHHHHHHHHH--HHHHHHHHHHHHHHHHHHHHHGGGSPS-HHHHHHHHHHHHHHH---